Protein AF-A0A4Q3UKA4-F1 (afdb_monomer)

Radius of gyration: 23.59 Å; Cα contacts (8 Å, |Δi|>4): 102; chains: 1; bounding box: 89×46×43 Å

Sequence (148 aa):
MMKQLLYVTSISLLLSCNAGRQSQKQSSDTLNQVDSLLKQKQFFAARDLFSSAFHSFSRVYQLKIGAELDNVFNRLQESNTKIDTLLADFSGELSVADKYHLYRLKQMNHSKLFEYAAADRAVLELLSTYSNLMTPEEIKDFQNTRKI

Structure (mmCIF, N/CA/C/O backbone):
data_AF-A0A4Q3UKA4-F1
#
_entry.id   AF-A0A4Q3UKA4-F1
#
loop_
_atom_site.group_PDB
_atom_site.id
_atom_site.type_symbol
_atom_site.label_atom_id
_atom_site.label_alt_id
_atom_site.label_comp_id
_atom_site.label_asym_id
_atom_site.label_entity_id
_atom_site.label_seq_id
_atom_site.pdbx_PDB_ins_code
_atom_site.Cartn_x
_atom_site.Cartn_y
_atom_site.Cartn_z
_atom_site.occupancy
_atom_site.B_iso_or_equiv
_atom_site.auth_seq_id
_atom_site.auth_comp_id
_atom_site.auth_asym_id
_atom_site.auth_atom_id
_atom_site.pdbx_PDB_model_num
ATOM 1 N N . MET A 1 1 ? 67.927 -32.965 -20.895 1.00 41.34 1 MET A N 1
ATOM 2 C CA . MET A 1 1 ? 67.945 -31.483 -20.886 1.00 41.34 1 MET A CA 1
ATOM 3 C C . MET A 1 1 ? 66.558 -31.001 -21.299 1.00 41.34 1 MET A C 1
ATOM 5 O O . MET A 1 1 ? 66.120 -31.352 -22.379 1.00 41.34 1 MET A O 1
ATOM 9 N N . MET A 1 2 ? 65.742 -30.599 -20.315 1.00 37.34 2 MET A N 1
ATOM 10 C CA . MET A 1 2 ? 65.247 -29.215 -20.105 1.00 37.34 2 MET A CA 1
ATOM 11 C C . MET A 1 2 ? 64.237 -28.779 -21.184 1.00 37.34 2 MET A C 1
ATOM 13 O O . MET A 1 2 ? 64.624 -28.478 -22.300 1.00 37.34 2 MET A O 1
ATOM 17 N N . LYS A 1 3 ? 62.924 -28.949 -20.952 1.00 49.72 3 LYS A N 1
ATOM 18 C CA . LYS A 1 3 ? 61.998 -27.976 -20.315 1.00 49.72 3 LYS A CA 1
ATOM 19 C C . LYS A 1 3 ? 62.070 -26.581 -20.943 1.00 49.72 3 LYS A C 1
ATOM 21 O O . LYS A 1 3 ? 62.946 -25.842 -20.522 1.00 49.72 3 LYS A O 1
ATOM 26 N N . GLN A 1 4 ? 61.093 -26.229 -21.790 1.00 51.41 4 GLN A N 1
ATOM 27 C CA . GLN A 1 4 ? 60.361 -24.940 -21.815 1.00 51.41 4 GLN A CA 1
ATOM 28 C C . GLN A 1 4 ? 58.988 -25.210 -22.480 1.00 51.41 4 GLN A C 1
ATOM 30 O O . GLN A 1 4 ? 58.925 -25.444 -23.679 1.00 51.41 4 GLN A O 1
ATOM 35 N N . LEU A 1 5 ? 57.936 -25.568 -21.727 1.00 46.09 5 LEU A N 1
ATOM 36 C CA . LEU A 1 5 ? 56.914 -24.657 -21.162 1.00 46.09 5 LEU A CA 1
ATOM 37 C C . LEU A 1 5 ? 56.437 -23.615 -22.204 1.00 46.09 5 LEU A C 1
ATOM 39 O O . LEU A 1 5 ? 57.175 -22.684 -22.484 1.00 46.09 5 LEU A O 1
ATOM 43 N N . LEU A 1 6 ? 55.306 -23.767 -22.908 1.00 53.62 6 LEU A N 1
ATOM 44 C CA . LEU A 1 6 ? 53.906 -23.866 -22.441 1.00 53.62 6 LEU A CA 1
ATOM 45 C C . LEU A 1 6 ? 53.391 -22.562 -21.797 1.00 53.62 6 LEU A C 1
ATOM 47 O O . LEU A 1 6 ? 52.949 -22.586 -20.666 1.00 53.62 6 LEU A O 1
ATOM 51 N N . TYR A 1 7 ? 53.461 -21.433 -22.506 1.00 52.19 7 TYR A N 1
ATOM 52 C CA . TYR A 1 7 ? 52.746 -20.169 -22.242 1.00 52.19 7 TYR A CA 1
ATOM 53 C C . TYR A 1 7 ? 52.740 -19.444 -23.601 1.00 52.19 7 TYR A C 1
ATOM 55 O O . TYR A 1 7 ? 53.806 -19.279 -24.173 1.00 52.19 7 TYR A O 1
ATOM 63 N N . VAL A 1 8 ? 51.625 -19.181 -24.289 1.00 48.16 8 VAL A N 1
ATOM 64 C CA . VAL A 1 8 ? 50.745 -18.021 -24.082 1.00 48.16 8 VAL A CA 1
ATOM 65 C C . VAL A 1 8 ? 49.379 -18.319 -24.736 1.00 48.16 8 VAL A C 1
ATOM 67 O O . VAL A 1 8 ? 49.129 -17.966 -25.882 1.00 48.16 8 VAL A O 1
ATOM 70 N N . THR A 1 9 ? 48.470 -18.969 -24.012 1.00 48.94 9 THR A N 1
ATOM 71 C CA . THR A 1 9 ? 47.031 -19.003 -24.349 1.00 48.94 9 THR A CA 1
ATOM 72 C C . THR A 1 9 ? 46.211 -18.654 -23.112 1.00 48.94 9 THR A C 1
ATOM 74 O O . THR A 1 9 ? 45.330 -19.406 -22.723 1.00 48.94 9 THR A O 1
ATOM 77 N N . SER A 1 10 ? 46.535 -17.538 -22.449 1.00 50.78 10 SER A N 1
ATOM 78 C CA . SER A 1 10 ? 45.820 -17.099 -21.239 1.00 50.78 10 SER A CA 1
ATOM 79 C C . SER A 1 10 ? 45.850 -15.576 -21.046 1.00 50.78 10 SER A C 1
ATOM 81 O O . SER A 1 10 ? 46.328 -15.106 -20.022 1.00 50.78 10 SER A O 1
ATOM 83 N N . ILE A 1 11 ? 45.357 -14.776 -22.001 1.00 53.69 11 ILE A N 1
ATOM 84 C CA . ILE A 1 11 ? 45.020 -13.355 -21.748 1.00 53.69 11 ILE A CA 1
ATOM 85 C C . ILE A 1 11 ? 43.724 -12.991 -22.489 1.00 53.69 11 ILE A C 1
ATOM 87 O O . ILE A 1 11 ? 43.718 -12.156 -23.383 1.00 53.69 11 ILE A O 1
ATOM 91 N N . SER A 1 12 ? 42.608 -13.633 -22.132 1.00 46.62 12 SER A N 1
ATOM 92 C CA . SER A 1 12 ? 41.275 -13.208 -22.611 1.00 46.62 12 SER A CA 1
ATOM 93 C C . SER A 1 12 ? 40.158 -13.410 -21.580 1.00 46.62 12 SER A C 1
ATOM 95 O O . SER A 1 12 ? 38.994 -13.476 -21.956 1.00 46.62 12 SER A O 1
ATOM 97 N N . LEU A 1 13 ? 40.477 -13.533 -20.284 1.00 49.69 13 LEU A N 1
ATOM 98 C CA . LEU A 1 13 ? 39.491 -13.913 -19.261 1.00 49.69 13 LEU A CA 1
ATOM 99 C C . LEU A 1 13 ? 39.485 -12.993 -18.027 1.00 49.69 13 LEU A C 1
ATOM 101 O O . LEU A 1 13 ? 39.400 -13.470 -16.903 1.00 49.69 13 LEU A O 1
ATOM 105 N N . LEU A 1 14 ? 39.601 -11.670 -18.206 1.00 50.62 14 LEU A N 1
ATOM 106 C CA . LEU A 1 14 ? 39.506 -10.712 -17.085 1.00 50.62 14 LEU A CA 1
ATOM 107 C C . LEU A 1 14 ? 38.605 -9.486 -17.339 1.00 50.62 14 LEU A C 1
ATOM 109 O O . LEU A 1 14 ? 38.594 -8.565 -16.529 1.00 50.62 14 LEU A O 1
ATOM 113 N N . LEU A 1 15 ? 37.799 -9.460 -18.408 1.00 51.69 15 LEU A N 1
ATOM 114 C CA . LEU A 1 15 ? 36.934 -8.306 -18.728 1.00 51.69 15 LEU A CA 1
ATOM 115 C C . LEU A 1 15 ? 35.444 -8.473 -18.363 1.00 51.69 15 LEU A C 1
ATOM 117 O O . LEU A 1 15 ? 34.666 -7.544 -18.562 1.00 51.69 15 LEU A O 1
ATOM 121 N N . SER A 1 16 ? 35.019 -9.597 -17.778 1.00 50.75 16 SER A N 1
ATOM 122 C CA . SER A 1 16 ? 33.581 -9.898 -17.619 1.00 50.75 16 SER A CA 1
ATOM 123 C C . SER A 1 16 ? 32.937 -9.517 -16.275 1.00 50.75 16 SER A C 1
ATOM 125 O O . SER A 1 16 ? 31.757 -9.794 -16.089 1.00 50.75 16 SER A O 1
ATOM 127 N N . CYS A 1 17 ? 33.629 -8.847 -15.345 1.00 51.84 17 CYS A N 1
ATOM 128 C CA . CYS A 1 17 ? 33.073 -8.603 -13.997 1.00 51.84 17 CYS A CA 1
ATOM 129 C C . CYS A 1 17 ? 32.517 -7.188 -13.722 1.00 51.84 17 CYS A C 1
ATOM 131 O O . CYS A 1 17 ? 32.092 -6.929 -12.597 1.00 51.84 17 CYS A O 1
ATOM 133 N N . ASN A 1 18 ? 32.460 -6.272 -14.700 1.00 55.41 18 ASN A N 1
ATOM 134 C CA . ASN A 1 18 ? 31.949 -4.904 -14.466 1.00 55.41 18 ASN A CA 1
ATOM 135 C C . ASN A 1 18 ? 30.486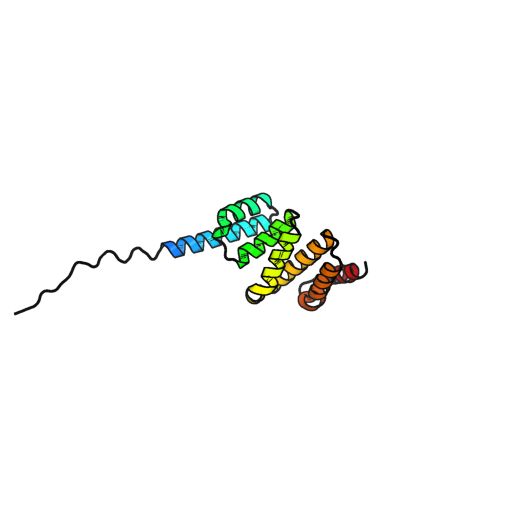 -4.657 -14.882 1.00 55.41 18 ASN A C 1
ATOM 137 O O . ASN A 1 18 ? 29.890 -3.687 -14.417 1.00 55.41 18 ASN A O 1
ATOM 141 N N . ALA A 1 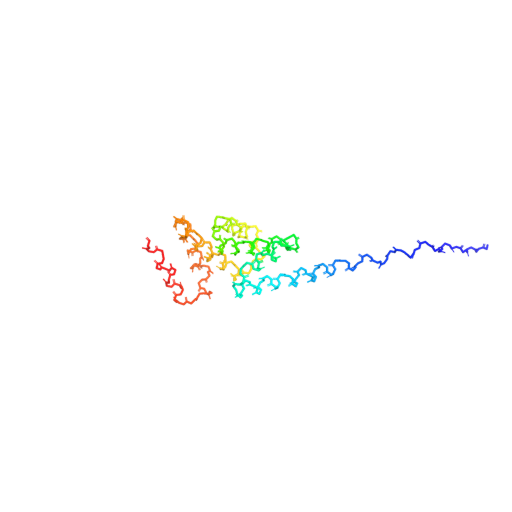19 ? 29.868 -5.536 -15.679 1.00 56.47 19 ALA A N 1
ATOM 142 C CA . ALA A 1 19 ? 28.491 -5.334 -16.152 1.00 56.47 19 ALA A CA 1
ATOM 143 C C . ALA A 1 19 ? 27.442 -5.381 -15.016 1.00 56.47 19 ALA A C 1
ATOM 145 O O . ALA A 1 19 ? 26.486 -4.606 -15.018 1.00 56.47 19 ALA A O 1
ATOM 146 N N . GLY A 1 20 ? 27.647 -6.228 -13.997 1.00 56.16 20 GLY A N 1
ATOM 147 C CA . GLY A 1 20 ? 26.708 -6.370 -12.874 1.00 56.16 20 GLY A CA 1
ATOM 148 C C . GLY A 1 20 ? 26.664 -5.159 -11.933 1.00 56.16 20 GLY A C 1
ATOM 149 O O . GLY A 1 20 ? 25.595 -4.779 -11.460 1.00 56.16 20 GLY A O 1
ATOM 150 N N . ARG A 1 21 ? 27.805 -4.491 -11.703 1.00 58.75 21 ARG A N 1
ATOM 151 C CA . ARG A 1 21 ? 27.884 -3.330 -10.793 1.00 58.75 21 ARG A CA 1
ATOM 152 C C . ARG A 1 21 ? 27.206 -2.086 -11.362 1.00 58.75 21 ARG A C 1
ATOM 154 O O . ARG A 1 21 ? 26.578 -1.339 -10.616 1.00 58.75 21 ARG A O 1
ATOM 161 N N . GLN A 1 22 ? 27.306 -1.872 -12.673 1.00 60.09 22 GLN A N 1
ATOM 162 C CA . GLN A 1 22 ? 26.659 -0.738 -13.332 1.00 60.09 22 GLN A CA 1
ATOM 163 C C . GLN A 1 22 ? 25.133 -0.907 -13.379 1.00 60.09 22 GLN A C 1
ATOM 165 O O . GLN A 1 22 ? 24.408 0.050 -13.122 1.00 60.09 22 GLN A O 1
ATOM 170 N N . SER A 1 23 ? 24.646 -2.131 -13.618 1.00 61.75 23 SER A N 1
ATOM 171 C CA . SER A 1 23 ? 23.210 -2.436 -13.629 1.00 61.75 23 SER A CA 1
ATOM 172 C C . SER A 1 23 ? 22.556 -2.259 -12.249 1.00 61.75 23 SER A C 1
ATOM 174 O O . SER A 1 23 ? 21.490 -1.654 -12.148 1.00 61.75 23 SER A O 1
ATOM 176 N N . GLN A 1 24 ? 23.223 -2.691 -11.172 1.00 64.44 24 GLN A N 1
ATOM 177 C CA . GLN A 1 24 ? 22.697 -2.552 -9.810 1.00 64.44 24 GLN A CA 1
ATOM 178 C C . GLN A 1 24 ? 22.645 -1.089 -9.339 1.00 64.44 24 GLN A C 1
ATOM 180 O O . GLN A 1 24 ? 21.661 -0.676 -8.726 1.00 64.44 24 GLN A O 1
ATOM 185 N N . LYS A 1 25 ? 23.671 -0.286 -9.657 1.00 70.44 25 LYS A N 1
ATOM 186 C CA . LYS A 1 25 ? 23.676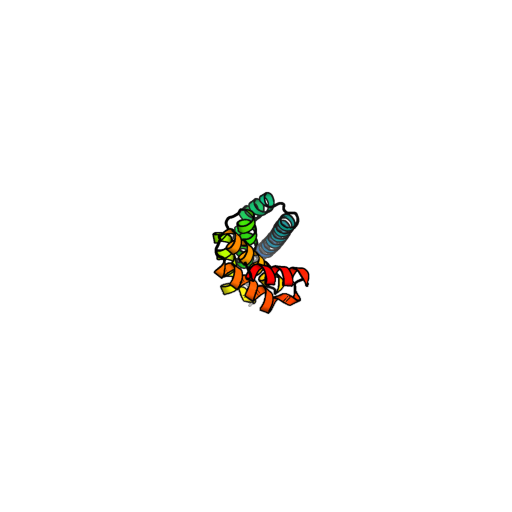 1.150 -9.338 1.00 70.44 25 LYS A CA 1
ATOM 187 C C . LYS A 1 25 ? 22.569 1.895 -10.091 1.00 70.44 25 LYS A C 1
ATOM 189 O O . LYS A 1 25 ? 21.820 2.644 -9.474 1.00 70.44 25 LYS A O 1
ATOM 194 N N . GLN A 1 26 ? 22.419 1.618 -11.388 1.00 71.88 26 GLN A N 1
ATOM 195 C CA . GLN A 1 26 ? 21.372 2.219 -12.216 1.00 71.88 26 GLN A CA 1
ATOM 196 C C . GLN A 1 26 ? 19.965 1.912 -11.672 1.00 71.88 26 GLN A C 1
ATOM 198 O O . GLN A 1 26 ? 19.148 2.820 -11.565 1.00 71.88 26 GLN A O 1
ATOM 203 N N . SER A 1 27 ? 19.695 0.660 -11.280 1.00 76.06 27 SER A N 1
ATOM 204 C CA . SER A 1 27 ? 18.399 0.260 -10.706 1.00 76.06 27 SER A CA 1
ATOM 205 C C . SER A 1 27 ? 18.098 0.990 -9.388 1.00 76.06 27 SER A C 1
ATOM 207 O O . SER A 1 27 ? 16.992 1.497 -9.196 1.00 76.06 27 SER A O 1
ATOM 209 N N . SER A 1 28 ? 19.100 1.139 -8.512 1.00 83.38 28 SER A N 1
ATOM 210 C CA . SER A 1 28 ? 18.954 1.901 -7.264 1.00 83.38 28 SER A CA 1
ATOM 211 C C . SER A 1 28 ? 18.674 3.387 -7.508 1.00 83.38 28 SER A C 1
ATOM 213 O O . SER A 1 28 ? 17.850 3.973 -6.808 1.00 83.38 28 SER A O 1
ATOM 215 N N . ASP A 1 29 ? 19.344 4.003 -8.483 1.00 90.50 29 ASP A N 1
ATOM 216 C CA . ASP A 1 29 ? 19.146 5.419 -8.804 1.00 90.50 29 ASP A CA 1
ATOM 217 C C . ASP A 1 29 ? 17.745 5.660 -9.388 1.00 90.50 29 ASP A C 1
ATOM 219 O O . ASP A 1 29 ? 17.056 6.599 -8.985 1.00 90.50 29 ASP A O 1
ATOM 223 N N . THR A 1 30 ? 17.278 4.779 -10.280 1.00 93.38 30 THR A N 1
ATOM 224 C CA . THR A 1 30 ? 15.918 4.855 -10.833 1.00 93.38 30 THR A CA 1
ATOM 225 C C . THR A 1 30 ? 14.849 4.639 -9.761 1.00 93.38 30 THR A C 1
ATOM 227 O O . THR A 1 30 ? 13.853 5.361 -9.747 1.00 93.38 30 THR A O 1
ATOM 230 N N . LEU A 1 31 ? 15.053 3.704 -8.828 1.00 93.12 31 LEU A N 1
ATOM 231 C CA . LEU A 1 31 ? 14.130 3.483 -7.713 1.00 93.12 31 LEU A CA 1
ATOM 232 C C . LEU A 1 31 ? 13.977 4.744 -6.847 1.00 93.12 31 LEU A C 1
ATOM 234 O O . LEU A 1 31 ? 12.859 5.193 -6.602 1.00 93.12 31 LEU A O 1
ATOM 238 N N . ASN A 1 32 ? 15.096 5.367 -6.465 1.00 94.44 32 ASN A N 1
ATOM 239 C CA . ASN A 1 32 ? 15.092 6.607 -5.684 1.00 94.44 32 ASN A CA 1
ATOM 240 C C . ASN A 1 32 ? 14.358 7.749 -6.406 1.00 94.44 32 ASN A C 1
ATOM 242 O O . ASN A 1 32 ? 13.680 8.561 -5.772 1.00 94.44 32 ASN A O 1
ATOM 246 N N . GLN A 1 33 ? 14.483 7.820 -7.734 1.00 96.56 33 GLN A N 1
ATOM 247 C CA . GLN A 1 33 ? 13.754 8.796 -8.541 1.00 96.56 33 GLN A CA 1
ATOM 248 C C . GLN A 1 33 ? 12.250 8.531 -8.523 1.00 96.56 33 GLN A C 1
ATOM 250 O O . GLN A 1 33 ? 11.490 9.463 -8.270 1.00 96.56 33 GLN A O 1
ATOM 255 N N . VAL A 1 34 ? 11.811 7.284 -8.726 1.00 96.94 34 VAL A N 1
ATOM 256 C CA . VAL A 1 34 ? 10.384 6.929 -8.648 1.00 96.94 34 VAL A CA 1
ATOM 257 C C . VAL A 1 34 ? 9.812 7.279 -7.271 1.00 96.94 34 VAL A C 1
ATOM 259 O O . VAL A 1 34 ? 8.783 7.950 -7.198 1.00 96.94 34 VAL A O 1
ATOM 262 N N . ASP A 1 35 ? 10.507 6.925 -6.189 1.00 94.06 35 ASP A N 1
ATOM 263 C CA . ASP A 1 35 ? 10.082 7.252 -4.822 1.00 94.06 35 ASP A CA 1
ATOM 264 C C . ASP A 1 35 ? 9.982 8.767 -4.591 1.00 94.06 35 ASP A C 1
ATOM 266 O O . ASP A 1 35 ? 9.049 9.253 -3.947 1.00 94.06 35 ASP A O 1
ATOM 270 N N . SER A 1 36 ? 10.930 9.536 -5.131 1.00 96.88 36 SER A N 1
ATOM 271 C CA . SER A 1 36 ? 10.905 10.998 -5.064 1.00 96.88 36 SER A CA 1
ATOM 272 C C . SER A 1 36 ? 9.704 11.582 -5.815 1.00 96.88 36 SER A C 1
ATOM 274 O O . SER A 1 36 ? 9.017 12.456 -5.282 1.00 96.88 36 SER A O 1
ATOM 276 N N . LEU A 1 37 ? 9.400 11.068 -7.011 1.00 98.25 37 LEU A N 1
ATOM 277 C CA . LEU A 1 37 ? 8.240 11.487 -7.804 1.00 98.25 37 LEU A CA 1
ATOM 278 C C . LEU A 1 37 ? 6.924 11.180 -7.075 1.00 98.25 37 LEU A C 1
ATOM 280 O O . LEU A 1 37 ? 6.041 12.037 -7.032 1.00 98.25 37 LEU A O 1
ATOM 284 N N . LEU A 1 38 ? 6.802 10.001 -6.453 1.00 95.94 38 LEU A N 1
ATOM 285 C CA . LEU A 1 38 ? 5.635 9.634 -5.641 1.00 95.94 38 LEU A CA 1
ATOM 286 C C . LEU A 1 38 ? 5.459 10.578 -4.444 1.00 95.94 38 LEU A C 1
ATOM 288 O O . LEU A 1 38 ? 4.369 11.113 -4.241 1.00 95.94 38 LEU A O 1
ATOM 292 N N . LYS A 1 39 ? 6.536 10.866 -3.700 1.00 94.62 39 LYS A N 1
ATOM 293 C CA . LYS A 1 39 ? 6.516 11.815 -2.568 1.00 94.62 39 LYS A CA 1
ATOM 294 C C . LYS A 1 39 ? 6.111 13.227 -2.993 1.00 94.62 39 LYS A C 1
ATOM 296 O O . LYS A 1 39 ? 5.389 13.907 -2.270 1.00 94.62 39 LYS A O 1
ATOM 301 N N . GLN A 1 40 ? 6.541 13.652 -4.178 1.00 97.50 40 GLN A N 1
ATOM 302 C CA . GLN A 1 40 ? 6.184 14.942 -4.775 1.00 97.50 40 GLN A CA 1
ATOM 303 C C . GLN A 1 40 ? 4.815 14.932 -5.474 1.00 97.50 40 GLN A C 1
ATOM 305 O O . GLN A 1 40 ? 4.426 15.938 -6.066 1.00 97.50 40 GLN A O 1
ATOM 310 N N . LYS A 1 41 ? 4.071 13.818 -5.416 1.00 97.38 41 LYS A N 1
ATOM 311 C CA . LYS A 1 41 ? 2.768 13.629 -6.077 1.00 97.38 41 LYS A CA 1
ATOM 312 C C . LYS A 1 41 ? 2.814 13.801 -7.602 1.00 97.38 41 LYS A C 1
ATOM 314 O O . LYS A 1 41 ? 1.802 14.081 -8.242 1.00 97.38 41 LYS A O 1
ATOM 319 N N . GLN A 1 42 ? 3.978 13.591 -8.214 1.00 98.25 42 GLN A N 1
ATOM 320 C CA . GLN A 1 42 ? 4.168 13.599 -9.664 1.00 98.25 42 GLN A CA 1
ATOM 321 C C . GLN A 1 42 ? 3.816 12.223 -10.252 1.00 98.25 42 GLN A C 1
ATOM 323 O O . GLN A 1 42 ? 4.648 11.535 -10.840 1.00 98.25 42 GLN A O 1
ATOM 328 N N . PHE A 1 43 ? 2.562 11.800 -10.072 1.00 97.81 43 PHE A N 1
ATOM 329 C CA . PHE A 1 43 ? 2.132 10.414 -10.294 1.00 97.81 43 PHE A CA 1
ATOM 330 C C . PHE A 1 43 ? 2.239 9.931 -11.743 1.00 97.81 43 PHE A C 1
ATOM 332 O O . PHE A 1 43 ? 2.574 8.773 -11.980 1.00 97.81 43 PHE A O 1
ATOM 339 N N . PHE A 1 44 ? 1.991 10.806 -12.721 1.00 98.38 44 PHE A N 1
ATOM 340 C CA . PHE A 1 44 ? 2.157 10.467 -14.137 1.00 98.38 44 PHE A CA 1
ATOM 341 C C . PHE A 1 44 ? 3.626 10.198 -14.476 1.00 98.38 44 PHE A C 1
ATOM 343 O O . PHE A 1 44 ? 3.937 9.163 -15.057 1.00 98.38 44 PHE A O 1
ATOM 350 N N . ALA A 1 45 ? 4.535 11.067 -14.023 1.00 98.44 45 ALA A N 1
ATOM 351 C CA . ALA A 1 45 ? 5.969 10.874 -14.212 1.00 98.44 45 ALA A CA 1
ATOM 352 C C . ALA A 1 45 ? 6.469 9.618 -13.482 1.00 98.44 45 ALA A C 1
ATOM 354 O O . ALA A 1 45 ? 7.235 8.843 -14.051 1.00 98.44 45 ALA A O 1
ATOM 355 N N . ALA A 1 46 ? 5.995 9.380 -12.253 1.00 98.25 46 ALA A N 1
ATOM 356 C CA . ALA A 1 46 ? 6.314 8.170 -11.499 1.00 98.25 46 ALA A CA 1
ATOM 357 C C . ALA A 1 46 ? 5.875 6.908 -12.253 1.00 98.25 46 ALA A C 1
ATOM 359 O O . ALA A 1 46 ? 6.660 5.974 -12.387 1.00 98.25 46 ALA A O 1
ATOM 360 N N . ARG A 1 47 ? 4.649 6.896 -12.794 1.00 98.25 47 ARG A N 1
ATOM 361 C CA . ARG A 1 47 ? 4.117 5.793 -13.605 1.00 98.25 47 ARG A CA 1
ATOM 362 C C . ARG A 1 47 ? 4.960 5.545 -14.847 1.00 98.25 47 ARG A C 1
ATOM 364 O O . ARG A 1 47 ? 5.279 4.392 -15.130 1.00 98.25 47 ARG A O 1
ATOM 371 N N . ASP A 1 48 ? 5.286 6.595 -15.590 1.00 98.25 48 ASP A N 1
ATOM 372 C CA . ASP A 1 48 ? 5.995 6.469 -16.862 1.00 98.25 48 ASP A CA 1
ATOM 373 C C . ASP A 1 48 ? 7.427 5.965 -16.629 1.00 98.25 48 ASP A C 1
ATOM 375 O O . ASP A 1 48 ? 7.853 4.996 -17.265 1.00 98.25 48 ASP A O 1
ATOM 379 N N . LEU A 1 49 ? 8.125 6.525 -15.632 1.00 97.75 49 LEU A N 1
ATOM 380 C CA . LEU A 1 49 ? 9.451 6.062 -15.228 1.00 97.75 49 LEU A CA 1
ATOM 381 C C . LEU A 1 49 ? 9.409 4.613 -14.726 1.00 97.75 49 LEU A C 1
ATOM 383 O O . LEU A 1 49 ? 10.175 3.776 -15.206 1.00 97.75 49 LEU A O 1
ATOM 387 N N . PHE A 1 50 ? 8.476 4.293 -13.825 1.00 97.25 50 PHE A N 1
ATOM 388 C CA . PHE A 1 50 ? 8.298 2.941 -13.297 1.00 97.25 50 PHE A CA 1
ATOM 389 C C . PHE A 1 50 ? 8.028 1.921 -14.407 1.00 97.25 50 PHE A C 1
ATOM 391 O O . PHE A 1 50 ? 8.626 0.849 -14.412 1.00 97.25 50 PHE A O 1
ATOM 398 N N . SER A 1 51 ? 7.177 2.264 -15.376 1.00 97.00 51 SER A N 1
ATOM 399 C CA . SER A 1 51 ? 6.835 1.381 -16.496 1.00 97.00 51 SER A CA 1
ATOM 400 C C . SER A 1 51 ? 8.041 1.134 -17.402 1.00 97.00 51 SER A C 1
ATOM 402 O O . SER A 1 51 ? 8.291 -0.005 -17.790 1.00 97.00 51 SER A O 1
ATOM 404 N N . SER A 1 52 ? 8.831 2.176 -17.689 1.00 96.44 52 SER A N 1
ATOM 405 C CA . SER A 1 52 ? 10.038 2.056 -18.520 1.00 96.44 52 SER A CA 1
ATOM 406 C C . SER A 1 52 ? 11.136 1.195 -17.883 1.00 96.44 52 SER A C 1
ATOM 408 O O . SER A 1 52 ? 11.909 0.548 -18.588 1.00 96.44 52 SER A O 1
ATOM 410 N N . ALA A 1 53 ? 11.179 1.154 -16.550 1.00 94.62 53 ALA A N 1
ATOM 411 C CA . ALA A 1 53 ? 12.196 0.459 -15.770 1.00 94.62 53 ALA A CA 1
ATOM 412 C C . ALA A 1 53 ? 11.653 -0.781 -15.039 1.00 94.62 53 ALA A C 1
ATOM 414 O O . ALA A 1 53 ? 12.360 -1.356 -14.214 1.00 94.62 53 ALA A O 1
ATOM 415 N N . PHE A 1 54 ? 10.428 -1.228 -15.335 1.00 93.81 54 PHE A N 1
ATOM 416 C CA . PHE A 1 54 ? 9.696 -2.218 -14.535 1.00 93.81 54 PHE A CA 1
ATOM 417 C C . PHE A 1 54 ? 10.503 -3.495 -14.253 1.00 93.81 54 PHE A C 1
ATOM 419 O O . PHE A 1 54 ? 10.629 -3.931 -13.108 1.00 93.81 54 PHE A O 1
ATOM 426 N N . HIS A 1 55 ? 11.113 -4.061 -15.297 1.00 92.94 55 HIS A N 1
ATOM 427 C CA . HIS A 1 55 ? 11.905 -5.290 -15.207 1.00 92.94 55 HIS A CA 1
ATOM 428 C C . HIS A 1 55 ? 13.251 -5.119 -14.488 1.00 92.94 55 HIS A C 1
ATOM 430 O O . HIS A 1 55 ? 13.893 -6.114 -14.167 1.00 92.94 55 HIS A O 1
ATOM 436 N N . SER A 1 56 ? 13.680 -3.882 -14.223 1.00 92.00 56 SER A N 1
ATOM 437 C CA . SER A 1 56 ? 14.900 -3.598 -13.459 1.00 92.00 56 SER A CA 1
ATOM 438 C C . SER A 1 56 ? 14.686 -3.605 -11.943 1.00 92.00 56 SER A C 1
ATOM 440 O O . SER A 1 56 ? 15.664 -3.623 -11.193 1.00 92.00 56 SER A O 1
ATOM 442 N N . PHE A 1 57 ? 13.431 -3.600 -11.483 1.00 92.44 57 PHE A N 1
ATOM 443 C CA . PHE A 1 57 ? 13.089 -3.624 -10.063 1.00 92.44 57 PHE A CA 1
ATOM 444 C C . PHE A 1 57 ? 12.921 -5.051 -9.542 1.00 92.44 57 PHE A C 1
ATOM 446 O O . PHE A 1 57 ? 12.458 -5.937 -10.264 1.00 92.44 57 PHE A O 1
ATOM 453 N N . SER A 1 58 ? 13.224 -5.259 -8.256 1.00 94.50 58 SER A N 1
ATOM 454 C CA . SER A 1 58 ? 12.875 -6.508 -7.571 1.00 94.50 58 SER A CA 1
ATOM 455 C C . SER A 1 58 ? 11.358 -6.697 -7.534 1.00 94.50 58 SER A C 1
ATOM 457 O O . SER A 1 58 ? 10.589 -5.733 -7.615 1.00 94.50 58 SER A O 1
ATOM 459 N N . ARG A 1 59 ? 10.905 -7.944 -7.362 1.00 96.44 59 ARG A N 1
ATOM 460 C CA . ARG A 1 59 ? 9.471 -8.247 -7.312 1.00 96.44 59 ARG A CA 1
ATOM 461 C C . ARG A 1 59 ? 8.750 -7.476 -6.202 1.00 96.44 59 ARG A C 1
ATOM 463 O O . ARG A 1 59 ? 7.655 -6.971 -6.442 1.00 96.44 59 ARG A O 1
ATOM 470 N N . VAL A 1 60 ? 9.381 -7.322 -5.036 1.00 96.81 60 VAL A N 1
ATOM 471 C CA . VAL A 1 60 ? 8.844 -6.527 -3.920 1.00 96.81 60 VAL A CA 1
ATOM 472 C C . VAL A 1 60 ? 8.610 -5.079 -4.343 1.00 96.81 60 VAL A C 1
ATOM 474 O O . VAL A 1 60 ? 7.516 -4.559 -4.144 1.00 96.81 60 VAL A O 1
ATOM 477 N N . TYR A 1 61 ? 9.585 -4.433 -4.989 1.00 96.06 61 TYR A N 1
ATOM 478 C CA . TYR A 1 61 ? 9.426 -3.047 -5.443 1.00 96.06 61 TYR A CA 1
ATOM 479 C C . TYR A 1 61 ? 8.395 -2.902 -6.562 1.00 96.06 61 TYR A C 1
ATOM 481 O O . TYR A 1 61 ? 7.600 -1.964 -6.531 1.00 96.06 61 TYR A O 1
ATOM 489 N N . GLN A 1 62 ? 8.345 -3.851 -7.503 1.00 97.69 62 GLN A N 1
ATOM 490 C CA . GLN A 1 62 ? 7.305 -3.877 -8.536 1.00 97.69 62 GLN A CA 1
ATOM 491 C C . GLN A 1 62 ? 5.901 -3.902 -7.923 1.00 97.69 62 GLN A C 1
ATOM 493 O O . GLN A 1 62 ? 5.004 -3.198 -8.383 1.00 97.69 62 GLN A O 1
ATOM 498 N N . LEU A 1 63 ? 5.708 -4.710 -6.881 1.00 98.50 63 LEU A N 1
ATOM 499 C CA . LEU A 1 63 ? 4.431 -4.811 -6.190 1.00 98.50 63 LEU A CA 1
ATOM 500 C C . LEU A 1 63 ? 4.134 -3.561 -5.353 1.00 98.50 63 LEU A C 1
ATOM 502 O O . LEU A 1 63 ? 3.022 -3.050 -5.441 1.00 98.50 63 LEU A O 1
ATOM 506 N N . LYS A 1 64 ? 5.109 -3.043 -4.589 1.00 97.62 64 LYS A N 1
ATOM 507 C CA . LYS A 1 64 ? 4.931 -1.859 -3.724 1.00 97.62 64 LYS A CA 1
ATOM 508 C C . LYS A 1 64 ? 4.559 -0.620 -4.533 1.00 97.62 64 LYS A C 1
ATOM 510 O O . LYS A 1 64 ? 3.521 -0.013 -4.288 1.00 97.62 64 LYS A O 1
ATOM 515 N N . ILE A 1 65 ? 5.379 -0.276 -5.525 1.00 97.62 65 ILE A N 1
ATOM 516 C CA . ILE A 1 65 ? 5.135 0.890 -6.383 1.00 97.62 65 ILE A CA 1
ATOM 517 C C . ILE A 1 65 ? 3.883 0.665 -7.232 1.00 97.62 65 ILE A C 1
ATOM 519 O O . ILE A 1 65 ? 3.072 1.573 -7.395 1.00 97.62 65 ILE A O 1
ATOM 523 N N . GLY A 1 66 ? 3.689 -0.558 -7.735 1.00 98.25 66 GLY A N 1
ATOM 524 C CA . GLY A 1 66 ? 2.496 -0.917 -8.493 1.00 98.25 66 GLY A CA 1
ATOM 525 C C . GLY A 1 66 ? 1.206 -0.718 -7.695 1.00 98.25 66 GLY A C 1
ATOM 526 O O . GLY A 1 66 ? 0.264 -0.143 -8.225 1.00 98.25 66 GLY A O 1
ATOM 527 N N . ALA A 1 67 ? 1.167 -1.138 -6.427 1.00 98.50 67 ALA A N 1
ATOM 528 C CA . ALA A 1 67 ? -0.000 -0.974 -5.561 1.00 98.50 67 ALA A CA 1
ATOM 529 C C . ALA A 1 67 ? -0.345 0.503 -5.319 1.00 98.50 67 ALA A C 1
ATOM 531 O O . ALA A 1 67 ? -1.523 0.867 -5.371 1.00 98.50 67 ALA A O 1
ATOM 532 N N . GLU A 1 68 ? 0.670 1.343 -5.098 1.00 97.94 68 GLU A N 1
ATOM 533 C CA . GLU A 1 68 ? 0.515 2.791 -4.923 1.00 97.94 68 GLU A CA 1
ATOM 534 C C . GLU A 1 68 ? -0.033 3.448 -6.195 1.00 97.94 68 GLU A C 1
ATOM 536 O O . GLU A 1 68 ? -1.046 4.145 -6.161 1.00 97.94 68 GLU A O 1
ATOM 541 N N . LEU A 1 69 ? 0.595 3.180 -7.344 1.00 98.38 69 LEU A N 1
ATOM 542 C CA . LEU A 1 69 ? 0.159 3.733 -8.624 1.00 9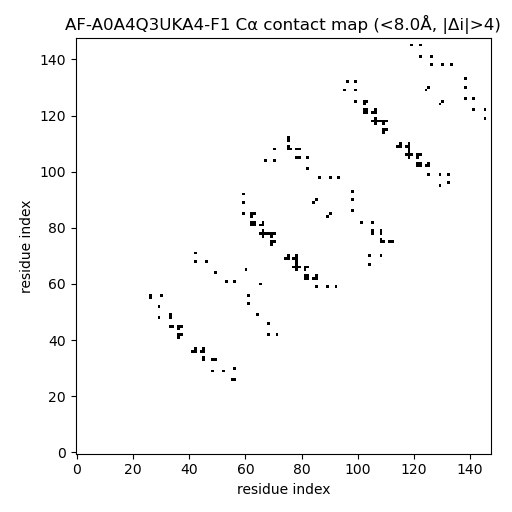8.38 69 LEU A CA 1
ATOM 543 C C . LEU A 1 69 ? -1.256 3.266 -8.977 1.00 98.38 69 LEU A C 1
ATOM 545 O O . LEU A 1 69 ? -2.071 4.064 -9.430 1.00 98.38 69 LEU A O 1
ATOM 549 N N . ASP A 1 70 ? -1.579 1.997 -8.743 1.00 98.69 70 ASP A N 1
ATOM 550 C CA . ASP A 1 70 ? -2.924 1.478 -8.973 1.00 98.69 70 ASP A CA 1
ATOM 551 C C . ASP A 1 70 ? -3.969 2.165 -8.090 1.00 98.69 70 ASP A C 1
ATOM 553 O O . ASP A 1 70 ? -5.018 2.551 -8.600 1.00 98.69 70 ASP A O 1
ATOM 557 N N . ASN A 1 71 ? -3.674 2.407 -6.808 1.00 98.12 71 ASN A N 1
ATOM 558 C CA . ASN A 1 71 ? -4.555 3.182 -5.931 1.00 98.12 71 ASN A CA 1
ATOM 559 C C . ASN A 1 71 ? -4.777 4.604 -6.471 1.00 98.12 71 ASN A C 1
ATOM 561 O O . ASN A 1 71 ? -5.922 5.045 -6.603 1.00 98.12 71 ASN A O 1
ATOM 565 N N . VAL A 1 72 ? -3.693 5.298 -6.825 1.00 97.38 72 VAL A N 1
ATOM 566 C CA . VAL A 1 72 ? -3.733 6.673 -7.341 1.00 97.38 72 VAL A CA 1
ATOM 567 C C . VAL A 1 72 ? -4.549 6.771 -8.631 1.00 97.38 72 VAL A C 1
ATOM 569 O O . VAL A 1 72 ? -5.329 7.708 -8.799 1.00 97.38 72 VAL A O 1
ATOM 572 N N . PHE A 1 73 ? -4.408 5.796 -9.531 1.00 98.06 73 PHE A N 1
ATOM 573 C CA . PHE A 1 73 ? -5.137 5.736 -10.801 1.00 98.06 73 PHE A CA 1
ATOM 574 C C . PHE A 1 73 ? -6.480 4.991 -10.705 1.00 98.06 73 PHE A C 1
ATOM 576 O O . PHE A 1 73 ? -7.046 4.619 -11.731 1.00 98.06 73 PHE A O 1
ATOM 583 N N . ASN A 1 74 ? -7.011 4.803 -9.491 1.00 97.81 74 ASN A N 1
ATOM 584 C CA . ASN A 1 74 ? -8.324 4.210 -9.222 1.00 97.81 74 ASN A CA 1
ATOM 585 C C . ASN A 1 74 ? -8.517 2.775 -9.766 1.00 97.81 74 ASN A C 1
ATOM 587 O O . ASN A 1 74 ? -9.632 2.360 -10.073 1.00 97.81 74 ASN A O 1
ATOM 591 N N . ARG A 1 75 ? -7.431 2.004 -9.854 1.00 98.62 75 ARG A N 1
ATOM 592 C CA . ARG A 1 75 ? -7.392 0.560 -10.143 1.00 98.62 75 ARG A CA 1
ATOM 593 C C . ARG A 1 75 ? -7.341 -0.218 -8.827 1.00 98.62 75 ARG A C 1
ATOM 595 O O . ARG A 1 75 ? -6.323 -0.785 -8.429 1.00 98.62 75 ARG A O 1
ATOM 602 N N . LEU A 1 76 ? -8.415 -0.094 -8.054 1.00 98.62 76 LEU A N 1
ATOM 603 C CA . LEU A 1 76 ? -8.418 -0.433 -6.629 1.00 98.62 76 LEU A CA 1
ATOM 604 C C . LEU A 1 76 ? -8.280 -1.944 -6.386 1.00 98.62 76 LEU A C 1
ATOM 606 O O . LEU A 1 76 ? -7.587 -2.357 -5.457 1.00 98.62 76 LEU A O 1
ATOM 610 N N . GLN A 1 77 ? -8.882 -2.774 -7.239 1.00 98.62 77 GLN A N 1
ATOM 611 C CA . GLN A 1 77 ? -8.775 -4.232 -7.171 1.00 98.62 77 GLN A CA 1
ATOM 612 C C . GLN A 1 77 ? -7.351 -4.706 -7.477 1.00 98.62 77 GLN A C 1
ATOM 614 O O . GLN A 1 77 ? -6.817 -5.580 -6.791 1.00 98.62 77 GLN A O 1
ATOM 619 N N . GLU A 1 78 ? -6.705 -4.110 -8.476 1.00 98.75 78 GLU A N 1
ATOM 620 C CA . GLU A 1 78 ? -5.324 -4.405 -8.846 1.00 98.75 78 GLU A CA 1
ATOM 621 C C . GLU A 1 78 ? -4.352 -3.978 -7.746 1.00 98.75 78 GLU A C 1
ATOM 623 O O . GLU A 1 78 ? -3.389 -4.700 -7.468 1.00 98.75 78 GLU A O 1
ATOM 628 N N . SER A 1 79 ? -4.632 -2.843 -7.097 1.00 98.81 79 SER A N 1
ATOM 629 C CA . SER A 1 79 ? -3.912 -2.386 -5.909 1.00 98.81 79 SER A CA 1
ATOM 630 C C . SER A 1 79 ? -4.050 -3.402 -4.770 1.00 98.81 79 SER A C 1
ATOM 632 O O . SER A 1 79 ? -3.038 -3.897 -4.274 1.00 98.81 79 SER A O 1
ATOM 634 N N . ASN A 1 80 ? -5.278 -3.809 -4.427 1.00 98.81 80 ASN A N 1
ATOM 635 C CA . ASN A 1 80 ? -5.538 -4.814 -3.389 1.00 98.81 80 ASN A CA 1
ATOM 636 C C . ASN A 1 80 ? -4.861 -6.156 -3.681 1.00 98.81 80 ASN A C 1
ATOM 638 O O . ASN A 1 80 ? -4.225 -6.717 -2.796 1.00 98.81 80 ASN A O 1
ATOM 642 N N . THR A 1 81 ? -4.905 -6.623 -4.929 1.00 98.81 81 THR A N 1
ATOM 643 C CA . THR A 1 81 ? -4.240 -7.870 -5.337 1.00 98.81 81 THR A CA 1
ATOM 644 C C . THR A 1 81 ? -2.736 -7.810 -5.061 1.00 98.81 81 THR A C 1
ATOM 646 O O . THR A 1 81 ? -2.161 -8.756 -4.526 1.00 98.81 81 THR A O 1
ATOM 649 N N . LYS A 1 82 ? -2.082 -6.684 -5.377 1.00 98.81 82 LYS A N 1
ATOM 650 C CA . LYS A 1 82 ? -0.646 -6.502 -5.106 1.00 98.81 82 LYS A CA 1
ATOM 651 C C . LYS A 1 82 ? -0.350 -6.399 -3.614 1.00 98.81 82 LYS A C 1
ATOM 653 O O . LYS A 1 82 ? 0.651 -6.956 -3.170 1.00 98.81 82 LYS A O 1
ATOM 658 N N . ILE A 1 83 ? -1.205 -5.714 -2.854 1.00 98.81 83 ILE A N 1
ATOM 659 C CA . ILE A 1 83 ? -1.092 -5.628 -1.392 1.00 98.81 83 ILE A CA 1
ATOM 660 C C . ILE A 1 83 ? -1.195 -7.023 -0.768 1.00 98.81 83 ILE A C 1
ATOM 662 O O . ILE A 1 83 ? -0.382 -7.368 0.086 1.00 98.81 83 ILE A O 1
ATOM 666 N N . ASP A 1 84 ? -2.134 -7.846 -1.227 1.00 98.69 84 ASP A N 1
ATOM 667 C CA . ASP A 1 84 ? -2.310 -9.210 -0.732 1.00 98.69 84 ASP A CA 1
ATOM 668 C C . ASP A 1 84 ? -1.087 -10.077 -1.026 1.00 98.69 84 ASP A C 1
ATOM 670 O O . ASP A 1 84 ? -0.585 -10.740 -0.122 1.00 98.69 84 ASP A O 1
ATOM 674 N N . THR A 1 85 ? -0.532 -9.997 -2.241 1.00 98.69 85 THR A N 1
ATOM 675 C CA . THR A 1 85 ? 0.738 -10.665 -2.571 1.00 98.69 85 THR A CA 1
ATOM 676 C C . THR A 1 85 ? 1.884 -10.186 -1.674 1.00 98.69 85 THR A C 1
ATOM 678 O O . THR A 1 85 ? 2.670 -10.994 -1.189 1.00 98.69 85 THR A O 1
ATOM 681 N N . LEU A 1 86 ? 1.993 -8.879 -1.414 1.00 98.69 86 LEU A N 1
ATOM 682 C CA . LEU A 1 86 ? 3.035 -8.326 -0.542 1.00 98.69 86 LEU A CA 1
ATOM 683 C C . LEU A 1 86 ? 2.928 -8.848 0.893 1.00 98.69 86 LEU A C 1
ATOM 685 O O . LEU A 1 86 ? 3.934 -9.230 1.487 1.00 98.69 86 LEU A O 1
ATOM 689 N N . LEU A 1 87 ? 1.717 -8.861 1.448 1.00 98.19 87 LEU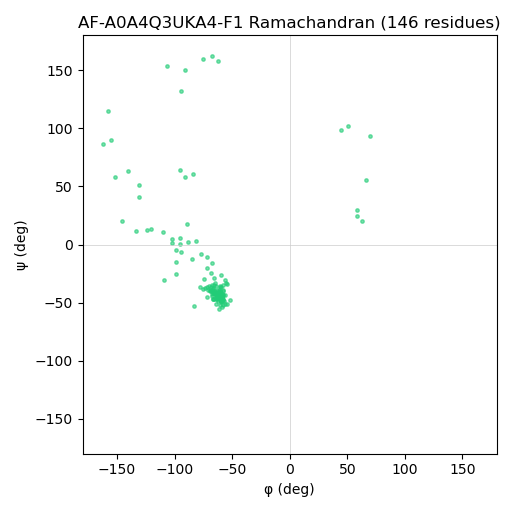 A N 1
ATOM 690 C CA . LEU A 1 87 ? 1.470 -9.285 2.823 1.00 98.19 87 LEU A CA 1
ATOM 691 C C . LEU A 1 87 ? 1.562 -10.806 3.002 1.00 98.19 87 LEU A C 1
ATOM 693 O O . LEU A 1 87 ? 1.935 -11.243 4.089 1.00 98.19 87 LEU A O 1
ATOM 697 N N . ALA A 1 88 ? 1.246 -11.593 1.970 1.00 98.12 88 ALA A N 1
ATOM 698 C CA . ALA A 1 88 ? 1.319 -13.052 2.006 1.00 98.12 88 ALA A CA 1
ATOM 699 C C . ALA A 1 88 ? 2.737 -13.572 1.729 1.00 98.12 88 ALA A C 1
ATOM 701 O O . ALA A 1 88 ? 3.292 -14.312 2.541 1.00 98.12 88 ALA A O 1
ATOM 702 N N . ASP A 1 89 ? 3.345 -13.140 0.623 1.00 98.25 89 ASP A N 1
ATOM 703 C CA . ASP A 1 89 ? 4.549 -13.784 0.086 1.00 98.25 89 ASP A CA 1
ATOM 704 C C . ASP A 1 89 ? 5.834 -13.044 0.473 1.00 98.25 89 ASP A C 1
ATOM 706 O O . ASP A 1 89 ? 6.904 -13.643 0.548 1.00 98.25 89 ASP A O 1
ATOM 710 N N . PHE A 1 90 ? 5.736 -11.740 0.754 1.00 98.00 90 PHE A N 1
ATOM 711 C CA . PHE A 1 90 ? 6.891 -10.866 0.990 1.00 98.00 90 PHE A CA 1
ATOM 712 C C . PHE A 1 90 ? 6.891 -10.214 2.376 1.00 98.00 90 PHE A C 1
ATOM 714 O O . PHE A 1 90 ? 7.678 -9.307 2.639 1.00 98.00 90 PHE A O 1
ATOM 721 N N . SER A 1 91 ? 6.056 -10.687 3.307 1.00 96.69 91 SER A N 1
ATOM 722 C CA . SER A 1 91 ? 5.904 -10.087 4.643 1.00 96.69 91 SER A CA 1
ATOM 723 C C . SER A 1 91 ? 7.221 -9.961 5.419 1.00 96.69 91 SER A C 1
ATOM 725 O O . SER A 1 91 ? 7.388 -9.017 6.192 1.00 96.69 91 SER A O 1
ATOM 727 N N . GLY A 1 92 ? 8.159 -10.895 5.230 1.00 97.31 92 GLY A N 1
ATOM 728 C CA . GLY A 1 92 ? 9.479 -10.868 5.873 1.00 97.31 92 GLY A CA 1
ATOM 729 C C . GLY A 1 92 ? 10.422 -9.787 5.333 1.00 97.31 92 GLY A C 1
ATOM 730 O O . GLY A 1 92 ? 11.350 -9.390 6.029 1.00 97.31 92 GLY A O 1
ATOM 731 N N . GLU A 1 93 ? 10.167 -9.282 4.125 1.00 96.94 93 GLU A N 1
ATOM 732 C CA . GLU A 1 93 ? 10.954 -8.227 3.471 1.00 96.94 93 GLU A CA 1
ATOM 733 C C . GLU A 1 93 ? 10.368 -6.824 3.705 1.00 96.94 93 GLU A C 1
ATOM 735 O O . GLU A 1 93 ? 10.965 -5.819 3.320 1.00 96.94 93 GLU A O 1
ATOM 740 N N . LEU A 1 94 ? 9.194 -6.738 4.337 1.00 97.06 94 LEU A N 1
ATOM 741 C CA . LEU A 1 94 ? 8.496 -5.483 4.597 1.00 97.06 94 LEU A CA 1
ATOM 742 C C . LEU A 1 94 ? 8.816 -4.941 5.985 1.00 97.06 94 LEU A C 1
ATOM 744 O O . LEU A 1 94 ? 8.677 -5.637 6.995 1.00 97.06 94 LEU A O 1
ATOM 748 N N . SER A 1 95 ? 9.149 -3.653 6.041 1.00 96.50 95 SER A N 1
ATOM 749 C CA . SER A 1 95 ? 9.247 -2.939 7.311 1.00 96.50 95 SER A CA 1
ATOM 750 C C . SER A 1 95 ? 7.871 -2.794 7.975 1.00 96.50 95 SER A C 1
ATOM 752 O O . SER A 1 95 ? 6.828 -2.894 7.326 1.00 96.50 95 SER A O 1
ATOM 754 N N . VAL A 1 96 ? 7.849 -2.502 9.278 1.00 96.69 96 VAL A N 1
ATOM 755 C CA . VAL A 1 96 ? 6.593 -2.210 9.996 1.00 96.69 96 VAL A CA 1
ATOM 756 C C . VAL A 1 96 ? 5.865 -1.021 9.354 1.00 96.69 96 VAL A C 1
ATOM 758 O O . VAL A 1 96 ? 4.650 -1.069 9.177 1.00 96.69 96 VAL A O 1
ATOM 761 N N . ALA A 1 97 ? 6.612 0.006 8.932 1.00 95.56 97 ALA A N 1
ATOM 762 C CA . ALA A 1 97 ? 6.064 1.166 8.233 1.00 95.56 97 ALA A CA 1
ATOM 763 C C . ALA A 1 97 ? 5.443 0.792 6.877 1.00 95.56 97 ALA A C 1
ATOM 765 O O . ALA A 1 97 ? 4.377 1.301 6.535 1.00 95.56 97 ALA A O 1
ATOM 766 N N . ASP A 1 98 ? 6.060 -0.132 6.133 1.00 96.69 98 ASP A N 1
ATOM 767 C CA . ASP A 1 98 ? 5.491 -0.624 4.876 1.00 96.69 98 ASP A CA 1
ATOM 768 C C . ASP A 1 98 ? 4.168 -1.350 5.113 1.00 96.69 98 ASP A C 1
ATOM 770 O O . ASP A 1 98 ? 3.186 -1.075 4.429 1.00 96.69 98 ASP A O 1
ATOM 774 N N . LYS A 1 99 ? 4.113 -2.257 6.095 1.00 98.31 99 LYS A N 1
ATOM 775 C CA . LYS A 1 99 ? 2.881 -3.000 6.401 1.00 98.31 99 LYS A CA 1
ATOM 776 C C . LYS A 1 99 ? 1.766 -2.062 6.851 1.00 98.31 99 LYS A C 1
ATOM 778 O O . LYS A 1 99 ? 0.647 -2.181 6.361 1.00 98.31 99 LYS A O 1
ATOM 783 N N . TYR A 1 100 ? 2.087 -1.097 7.713 1.00 98.00 100 TYR A N 1
ATOM 784 C CA . TYR A 1 100 ? 1.157 -0.045 8.118 1.00 98.00 100 TYR A CA 1
ATOM 785 C C . TYR A 1 100 ? 0.586 0.703 6.905 1.00 98.00 100 TYR A C 1
ATOM 787 O O . TYR A 1 100 ? -0.633 0.781 6.747 1.00 98.00 100 TYR A O 1
ATOM 795 N N . HIS A 1 101 ? 1.451 1.181 6.005 1.00 97.38 101 HIS A N 1
ATOM 796 C CA . HIS A 1 101 ? 1.039 1.874 4.779 1.00 97.38 101 HIS A CA 1
ATOM 797 C C . HIS A 1 101 ? 0.137 1.007 3.891 1.00 97.38 101 HIS A C 1
ATOM 799 O O . HIS A 1 101 ? -0.926 1.454 3.460 1.00 97.38 101 HIS A O 1
ATOM 805 N N . LEU A 1 102 ? 0.512 -0.256 3.674 1.00 98.44 102 LEU A N 1
ATOM 806 C CA . LEU A 1 102 ? -0.261 -1.201 2.866 1.00 98.44 102 LEU A CA 1
ATOM 807 C C . LEU A 1 102 ? -1.657 -1.454 3.448 1.00 98.44 102 LEU A C 1
ATOM 809 O O . LEU A 1 102 ? -2.631 -1.467 2.696 1.00 98.44 102 LEU A O 1
ATOM 813 N N . TYR A 1 103 ? -1.786 -1.600 4.770 1.00 98.38 103 TYR A N 1
ATOM 814 C CA . TYR A 1 103 ? -3.096 -1.753 5.406 1.00 98.38 103 TYR A CA 1
ATOM 815 C C . TYR A 1 103 ? -3.950 -0.485 5.316 1.00 98.38 103 TYR A C 1
ATOM 817 O O . TYR A 1 103 ? -5.159 -0.599 5.105 1.00 98.38 103 TYR A O 1
ATOM 825 N N . ARG A 1 104 ? -3.354 0.716 5.388 1.00 97.62 104 ARG A N 1
ATOM 826 C CA . ARG A 1 104 ? -4.093 1.964 5.119 1.00 97.62 104 ARG A CA 1
ATOM 827 C C . ARG A 1 104 ? -4.599 2.019 3.681 1.00 97.62 104 ARG A C 1
ATOM 829 O O . ARG A 1 104 ? -5.772 2.312 3.466 1.00 97.62 104 ARG A O 1
ATOM 836 N N . LEU A 1 105 ? -3.751 1.701 2.699 1.00 98.00 105 LEU A N 1
ATOM 837 C CA . LEU A 1 105 ? -4.169 1.636 1.295 1.00 98.00 105 LEU A CA 1
ATOM 838 C C . LEU A 1 105 ? -5.302 0.632 1.097 1.00 98.00 105 LEU A C 1
ATOM 840 O O . LEU A 1 105 ? -6.315 0.966 0.489 1.00 98.00 105 LEU A O 1
ATOM 844 N N . LYS A 1 106 ? -5.154 -0.572 1.653 1.00 98.12 106 LYS A N 1
ATOM 845 C CA . LYS A 1 106 ? -6.146 -1.644 1.561 1.00 98.12 106 LYS A CA 1
ATOM 846 C C . LYS A 1 106 ? -7.486 -1.237 2.172 1.00 98.12 106 LYS A C 1
ATOM 848 O O . LYS A 1 106 ? -8.527 -1.447 1.555 1.00 98.12 106 LYS A O 1
ATOM 853 N N . GLN A 1 107 ? -7.467 -0.595 3.341 1.00 97.62 107 GLN A N 1
ATOM 854 C CA . GLN A 1 107 ? -8.665 -0.033 3.962 1.00 97.62 107 GLN A CA 1
ATOM 855 C C . GLN A 1 107 ? -9.351 0.978 3.035 1.00 97.62 107 GLN A C 1
ATOM 857 O O . GLN A 1 107 ? -10.538 0.829 2.748 1.00 97.62 107 GLN A O 1
ATOM 862 N N . MET A 1 108 ? -8.612 1.966 2.521 1.00 96.94 108 MET A N 1
ATOM 863 C CA . MET A 1 108 ? -9.167 2.987 1.625 1.00 96.94 108 MET A CA 1
ATOM 864 C C . MET A 1 108 ? -9.712 2.389 0.324 1.00 96.94 108 MET A C 1
ATOM 866 O O . MET A 1 108 ? -10.777 2.799 -0.137 1.00 96.94 108 MET A O 1
ATOM 870 N N . ASN A 1 109 ? -8.999 1.427 -0.266 1.00 98.56 109 ASN A N 1
ATOM 871 C CA . ASN A 1 109 ? -9.424 0.721 -1.472 1.00 98.56 109 ASN A CA 1
ATOM 872 C C . ASN A 1 109 ? -10.760 0.016 -1.243 1.00 98.56 109 ASN A C 1
ATOM 874 O O . ASN A 1 109 ? -11.711 0.265 -1.978 1.00 98.56 109 ASN A O 1
ATOM 878 N N . HIS A 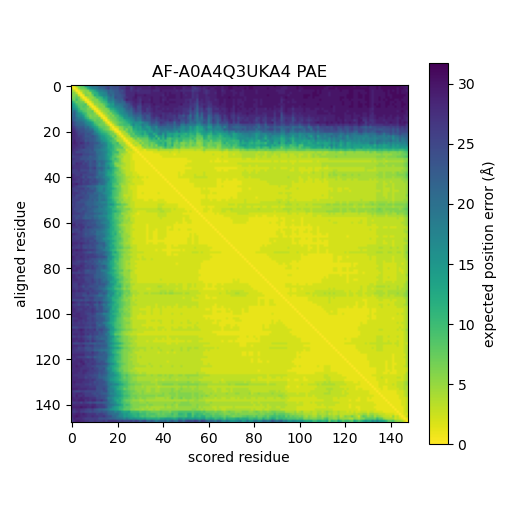1 110 ? -10.856 -0.811 -0.198 1.00 98.12 110 HIS A N 1
ATOM 879 C CA . HIS A 1 110 ? -12.086 -1.532 0.124 1.00 98.12 110 HIS A CA 1
ATOM 880 C C . HIS A 1 110 ? -13.247 -0.583 0.440 1.00 98.12 110 HIS A C 1
ATOM 882 O O . HIS A 1 110 ? -14.360 -0.814 -0.024 1.00 98.12 110 HIS A O 1
ATOM 888 N N . SER A 1 111 ? -13.005 0.523 1.151 1.00 96.12 111 SER A N 1
ATOM 889 C CA . SER A 1 111 ? -14.040 1.538 1.387 1.00 96.12 111 SER A CA 1
ATOM 890 C C . SER A 1 111 ? -14.552 2.162 0.084 1.00 96.12 111 SER A C 1
ATOM 892 O O . SER A 1 111 ? -15.760 2.298 -0.087 1.00 96.12 111 SER A O 1
ATOM 894 N N . LYS A 1 112 ? -13.660 2.499 -0.858 1.00 97.00 112 LYS A N 1
ATOM 895 C CA . LYS A 1 112 ? -14.031 3.037 -2.182 1.00 97.00 112 LYS A CA 1
ATOM 896 C C . LYS A 1 112 ? -14.727 2.007 -3.082 1.00 97.00 112 LYS A C 1
ATOM 898 O O . LYS A 1 112 ? -15.472 2.394 -3.976 1.00 97.00 112 LYS A O 1
ATOM 903 N N . LEU A 1 113 ? -14.491 0.718 -2.842 1.00 98.00 113 LEU A N 1
ATOM 904 C CA . LEU A 1 113 ? -15.147 -0.401 -3.523 1.00 98.00 113 LEU A CA 1
ATOM 905 C C . LEU A 1 113 ? -16.449 -0.858 -2.850 1.00 98.00 113 LEU A C 1
ATOM 907 O O . LEU A 1 113 ? -17.065 -1.804 -3.330 1.00 98.00 113 LEU A O 1
ATOM 911 N N . PHE A 1 114 ? -16.888 -0.197 -1.772 1.00 96.56 114 PHE A N 1
ATOM 912 C CA . PHE A 1 114 ? -18.060 -0.589 -0.974 1.00 96.56 114 PHE A CA 1
ATOM 913 C C . PHE A 1 114 ? -17.919 -1.966 -0.287 1.00 96.56 114 PHE A C 1
ATOM 915 O O . PHE A 1 114 ? -18.896 -2.578 0.140 1.00 96.56 114 PHE A O 1
ATOM 922 N N . GLU A 1 115 ? -16.689 -2.453 -0.117 1.00 97.12 115 GLU A N 1
ATOM 923 C CA . GLU A 1 115 ? -16.354 -3.732 0.516 1.00 97.12 115 GLU A CA 1
ATOM 924 C C . GLU A 1 115 ? -16.127 -3.547 2.027 1.00 97.12 115 GLU A C 1
ATOM 926 O O . GLU A 1 115 ? -15.057 -3.837 2.570 1.00 97.12 115 GLU A O 1
ATOM 931 N N . TYR A 1 116 ? -17.137 -3.035 2.732 1.00 95.19 116 TYR A N 1
ATOM 932 C CA . TYR A 1 116 ? -16.996 -2.554 4.113 1.00 95.19 116 TYR A CA 1
ATOM 933 C C . TYR A 1 116 ? -16.485 -3.606 5.103 1.00 95.19 116 TYR A C 1
ATOM 935 O O . TYR A 1 116 ? -15.678 -3.288 5.969 1.00 95.19 116 TYR A O 1
ATOM 943 N N . ALA A 1 117 ? -16.858 -4.876 4.938 1.00 96.00 117 ALA A N 1
ATOM 944 C CA . ALA A 1 117 ? -16.339 -5.953 5.783 1.00 96.00 117 ALA A CA 1
ATOM 945 C C . ALA A 1 117 ? -14.824 -6.180 5.601 1.00 96.00 117 ALA A C 1
ATOM 947 O O . ALA A 1 117 ? -14.121 -6.567 6.533 1.00 96.00 117 ALA A O 1
ATOM 948 N N . ALA A 1 118 ? -14.291 -5.966 4.396 1.00 97.06 118 ALA A N 1
ATOM 949 C CA . ALA A 1 118 ? -12.854 -6.045 4.148 1.00 97.06 118 ALA A CA 1
ATOM 950 C C . ALA A 1 118 ? -12.131 -4.785 4.647 1.00 97.06 118 ALA A C 1
ATOM 952 O O . ALA A 1 118 ? -11.051 -4.899 5.228 1.00 97.06 118 ALA A O 1
ATOM 953 N N . ALA A 1 119 ? -12.760 -3.614 4.504 1.00 97.19 119 ALA A N 1
ATOM 954 C CA . ALA A 1 119 ? -12.265 -2.375 5.093 1.00 97.19 119 ALA A CA 1
ATOM 955 C C . ALA A 1 119 ? -12.174 -2.475 6.628 1.00 97.19 119 ALA A C 1
ATOM 957 O O . ALA A 1 119 ? -11.122 -2.1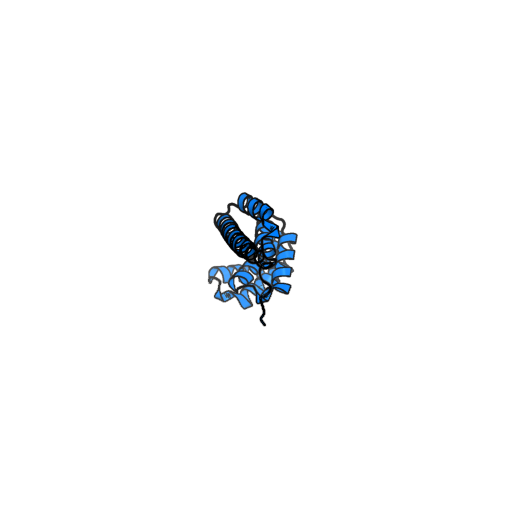68 7.181 1.00 97.19 119 ALA A O 1
ATOM 958 N N . ASP A 1 120 ? -13.210 -2.982 7.309 1.00 96.81 120 ASP A N 1
ATOM 959 C CA . ASP A 1 120 ? -13.222 -3.150 8.773 1.00 96.81 120 ASP A CA 1
ATOM 960 C C . ASP A 1 120 ? -12.113 -4.089 9.255 1.00 96.81 120 ASP A C 1
ATOM 962 O O . ASP A 1 120 ? -11.417 -3.788 10.222 1.00 96.81 120 ASP A O 1
A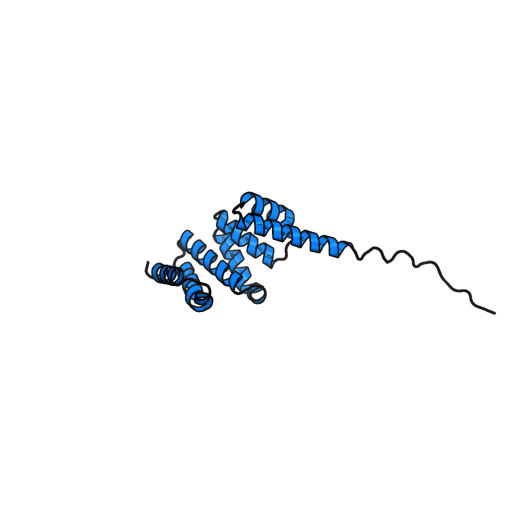TOM 966 N N . ARG A 1 121 ? -11.873 -5.193 8.537 1.00 97.19 121 ARG A N 1
ATOM 967 C CA . ARG A 1 121 ? -10.756 -6.102 8.842 1.00 97.19 121 ARG A CA 1
ATOM 968 C C . ARG A 1 121 ? -9.399 -5.408 8.738 1.00 97.19 121 ARG A C 1
ATOM 970 O O . ARG A 1 121 ? -8.545 -5.631 9.590 1.00 97.19 121 ARG A O 1
ATOM 977 N N . ALA A 1 122 ? -9.205 -4.554 7.734 1.00 97.50 122 ALA A N 1
ATOM 978 C CA . ALA A 1 122 ? -7.984 -3.760 7.626 1.00 97.50 122 ALA A CA 1
ATOM 979 C C . ALA A 1 122 ? -7.869 -2.733 8.768 1.00 97.50 122 ALA A C 1
ATOM 981 O O . ALA A 1 122 ? -6.783 -2.559 9.314 1.00 97.50 122 ALA A O 1
ATOM 982 N N . VAL A 1 123 ? -8.974 -2.101 9.185 1.00 97.31 123 VAL A N 1
ATOM 983 C CA . VAL A 1 123 ? -8.989 -1.188 10.345 1.00 97.31 123 VAL A CA 1
ATOM 984 C C . VAL A 1 123 ? -8.663 -1.919 11.649 1.00 97.31 123 VAL A C 1
ATOM 986 O O . VAL A 1 123 ? -7.912 -1.397 12.470 1.00 97.31 123 VAL A O 1
ATOM 989 N N . LEU A 1 124 ? -9.207 -3.118 11.854 1.00 96.94 124 LEU A N 1
ATOM 990 C CA . LEU A 1 124 ? -8.905 -3.945 13.021 1.00 96.94 124 LEU A CA 1
ATOM 991 C C . LEU A 1 124 ? -7.408 -4.225 13.128 1.00 96.94 124 LEU A C 1
ATOM 993 O O . LEU A 1 124 ? -6.831 -3.984 14.183 1.00 96.94 124 LEU A O 1
ATOM 997 N N . GLU A 1 125 ? -6.793 -4.649 12.026 1.00 97.44 125 GLU A N 1
ATOM 998 C CA . GLU A 1 125 ? -5.357 -4.915 11.959 1.00 97.44 125 GLU A CA 1
ATOM 999 C C . GLU A 1 125 ? -4.524 -3.649 12.218 1.00 97.44 125 GLU A C 1
ATOM 1001 O O . GLU A 1 125 ? -3.549 -3.672 12.969 1.00 97.44 125 GLU A O 1
ATOM 1006 N N . LEU A 1 126 ? -4.942 -2.512 11.652 1.00 97.25 126 LEU A N 1
ATOM 1007 C CA . LEU A 1 126 ? -4.339 -1.206 11.917 1.00 97.25 126 LEU A CA 1
ATOM 1008 C C . LEU A 1 126 ? -4.350 -0.880 13.418 1.00 97.25 126 LEU A C 1
ATOM 1010 O O . LEU A 1 126 ? -3.305 -0.555 13.983 1.00 97.25 126 LEU A O 1
ATOM 1014 N N . LEU A 1 127 ? -5.504 -0.997 14.076 1.00 96.88 127 LEU A N 1
ATOM 1015 C CA . LEU A 1 127 ? -5.660 -0.668 15.494 1.00 96.88 127 LEU A CA 1
ATOM 1016 C C . LEU A 1 127 ? -4.932 -1.654 16.421 1.00 96.88 127 LEU A C 1
ATOM 1018 O O . LEU A 1 127 ? -4.347 -1.226 17.418 1.00 96.88 127 LEU A O 1
ATOM 1022 N N . SER A 1 128 ? -4.961 -2.956 16.118 1.00 96.75 128 SER A N 1
ATOM 1023 C CA . SER A 1 128 ? -4.357 -3.985 16.972 1.00 96.75 128 SER A CA 1
ATOM 1024 C C . SER A 1 128 ? -2.838 -4.019 16.877 1.00 96.75 128 SER A C 1
ATOM 1026 O O . SER A 1 128 ? -2.172 -4.237 17.886 1.00 96.75 128 SER A O 1
ATOM 1028 N N . THR A 1 129 ? -2.296 -3.813 15.676 1.00 97.06 129 THR A N 1
ATOM 1029 C CA . THR A 1 129 ? -0.889 -4.110 15.381 1.00 97.06 129 THR A CA 1
ATOM 1030 C C . THR A 1 129 ? -0.053 -2.846 15.192 1.00 97.06 129 THR A C 1
ATOM 1032 O O . THR A 1 129 ? 1.134 -2.845 15.513 1.00 97.06 129 THR A O 1
ATOM 1035 N N . TYR 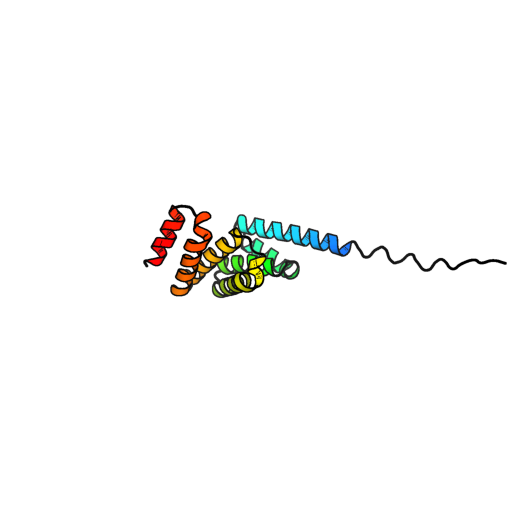A 1 130 ? -0.656 -1.759 14.700 1.00 96.62 130 TYR A N 1
ATOM 1036 C CA . TYR A 1 130 ? 0.072 -0.566 14.247 1.00 96.62 130 TYR A CA 1
ATOM 1037 C C . TYR A 1 130 ? -0.361 0.732 14.939 1.00 96.62 130 TYR A C 1
ATOM 1039 O O . TYR A 1 130 ? 0.023 1.816 14.504 1.00 96.62 130 TYR A O 1
ATOM 1047 N N . SER A 1 131 ? -1.132 0.659 16.027 1.00 94.69 131 SER A N 1
ATOM 1048 C CA . SER A 1 131 ? -1.587 1.846 16.770 1.00 94.69 131 SER A CA 1
ATOM 1049 C C . SER A 1 131 ? -0.441 2.702 17.316 1.00 94.69 131 SER A C 1
ATOM 1051 O O . SER A 1 131 ? -0.589 3.911 17.450 1.00 94.69 131 SER A O 1
ATOM 1053 N N . ASN A 1 132 ? 0.731 2.112 17.563 1.00 95.06 132 ASN A N 1
ATOM 1054 C CA . ASN A 1 132 ? 1.941 2.831 17.967 1.00 95.06 132 ASN A CA 1
ATOM 1055 C C . ASN A 1 132 ? 2.527 3.742 16.871 1.00 95.06 132 ASN A C 1
ATOM 1057 O O . ASN A 1 132 ? 3.370 4.583 17.178 1.00 95.06 132 ASN A O 1
ATOM 1061 N N . LEU A 1 133 ? 2.122 3.563 15.611 1.00 95.38 133 LEU A N 1
ATOM 1062 C CA . LEU A 1 133 ? 2.525 4.403 14.480 1.00 95.38 133 LEU A CA 1
ATOM 1063 C C . LEU A 1 133 ? 1.511 5.511 14.164 1.00 95.38 133 LEU A C 1
ATOM 1065 O O . LEU A 1 133 ? 1.720 6.265 13.216 1.00 95.38 133 LEU A O 1
ATOM 1069 N N . MET A 1 134 ? 0.420 5.595 14.928 1.00 95.12 134 MET A N 1
ATOM 1070 C CA . MET A 1 134 ? -0.684 6.523 14.698 1.00 95.12 134 MET A CA 1
ATOM 1071 C C . MET A 1 134 ? -0.690 7.656 15.716 1.00 95.12 134 MET A C 1
ATOM 1073 O O . MET A 1 134 ? -0.280 7.484 16.868 1.00 95.12 134 MET A O 1
ATOM 1077 N N . THR A 1 135 ? -1.243 8.802 15.325 1.00 95.81 135 THR A N 1
ATOM 1078 C CA . THR A 1 135 ? -1.619 9.826 16.308 1.00 95.81 135 THR A CA 1
ATOM 1079 C C . THR A 1 135 ? -2.902 9.427 17.057 1.00 95.81 135 THR A C 1
ATOM 1081 O O . THR A 1 135 ? -3.688 8.611 16.560 1.00 95.81 135 THR A O 1
ATOM 1084 N N . PRO A 1 136 ? -3.171 9.996 18.248 1.00 95.94 136 PRO A N 1
ATOM 1085 C CA . PRO A 1 136 ? -4.436 9.775 18.953 1.00 95.94 136 PRO A CA 1
ATOM 1086 C C . PRO A 1 136 ? -5.674 10.104 18.104 1.00 95.94 136 PRO A C 1
ATOM 1088 O O . PRO A 1 136 ? -6.702 9.432 18.213 1.00 95.94 136 PRO A O 1
ATOM 1091 N N . GLU A 1 137 ? -5.576 11.116 17.241 1.00 95.56 137 GLU A N 1
ATOM 1092 C CA . GLU A 1 137 ? -6.629 11.514 16.307 1.00 95.56 137 GLU A CA 1
ATOM 1093 C C . GLU A 1 137 ? -6.865 10.433 15.248 1.00 95.56 137 GLU A C 1
ATOM 1095 O O . GLU A 1 137 ? -8.006 10.026 15.048 1.00 95.56 137 GLU A O 1
ATOM 1100 N N . GLU A 1 138 ? -5.804 9.891 14.642 1.00 94.12 138 GLU A N 1
ATOM 1101 C CA . GLU A 1 138 ? -5.922 8.804 13.661 1.00 94.12 138 GLU A CA 1
ATOM 1102 C C . GLU A 1 138 ? -6.545 7.542 14.273 1.00 94.12 138 GLU A C 1
ATOM 1104 O O . GLU A 1 138 ? -7.408 6.913 13.658 1.00 94.12 138 GLU A O 1
ATOM 1109 N N . ILE A 1 139 ? -6.164 7.192 15.508 1.00 95.25 139 ILE A N 1
ATOM 1110 C CA . ILE A 1 139 ? -6.773 6.072 16.244 1.00 95.25 139 ILE A CA 1
ATOM 1111 C C . ILE A 1 139 ? -8.277 6.306 16.406 1.00 95.25 139 ILE A C 1
ATOM 1113 O O . ILE A 1 139 ? -9.080 5.402 16.158 1.00 95.25 139 ILE A O 1
ATOM 1117 N N . LYS A 1 140 ? -8.672 7.516 16.811 1.00 95.19 140 LYS A N 1
ATOM 1118 C CA . LYS A 1 140 ? -10.080 7.879 17.001 1.00 95.19 140 LYS A CA 1
ATOM 1119 C C . LYS A 1 140 ? -10.861 7.828 15.686 1.00 95.19 140 LYS A C 1
ATOM 1121 O O . LYS A 1 140 ? -11.982 7.317 15.671 1.00 95.19 140 LYS A O 1
ATOM 1126 N N . ASP A 1 141 ? -10.281 8.305 14.592 1.00 92.62 141 ASP A N 1
ATOM 1127 C CA . ASP A 1 141 ? -10.906 8.275 13.267 1.00 92.62 141 ASP A CA 1
ATOM 1128 C C . ASP A 1 141 ? -11.126 6.840 12.783 1.00 92.62 141 ASP A C 1
ATOM 1130 O O . ASP A 1 141 ? -12.222 6.490 12.329 1.00 92.62 141 ASP A O 1
ATOM 1134 N N . PHE A 1 142 ? -10.137 5.965 12.976 1.00 93.88 142 PHE A N 1
ATOM 1135 C CA . PHE A 1 142 ? -10.290 4.543 12.690 1.00 93.88 142 PHE A CA 1
ATOM 1136 C C . PHE A 1 142 ? -11.366 3.893 13.561 1.00 93.88 142 PHE A C 1
ATOM 1138 O O . PHE A 1 142 ? -12.226 3.193 13.036 1.00 93.88 142 PHE A O 1
ATOM 1145 N N . GLN A 1 143 ? -11.400 4.168 14.867 1.00 92.94 143 GLN A N 1
ATOM 1146 C CA . GLN A 1 143 ? -12.449 3.656 15.758 1.00 92.94 143 GLN A CA 1
ATOM 1147 C C . GLN A 1 143 ? -13.856 4.123 15.364 1.00 92.94 143 GLN A C 1
ATOM 1149 O O . GLN A 1 143 ? -14.817 3.370 15.523 1.00 92.94 143 GLN A O 1
ATOM 1154 N N . ASN A 1 144 ? -13.995 5.353 14.865 1.00 89.50 144 ASN A N 1
ATOM 1155 C CA . ASN A 1 144 ? -15.276 5.885 14.403 1.00 89.50 144 ASN A CA 1
ATOM 1156 C C . ASN A 1 144 ? -15.706 5.277 13.068 1.00 89.50 144 ASN A C 1
ATOM 1158 O O . ASN A 1 144 ? -16.884 4.973 12.906 1.00 89.50 144 ASN A O 1
ATOM 1162 N N . THR A 1 145 ? -14.761 5.036 12.156 1.00 85.12 145 THR A N 1
ATOM 1163 C CA . THR A 1 145 ? -15.019 4.399 10.853 1.00 85.12 145 THR A CA 1
ATOM 1164 C C . THR A 1 145 ? -15.700 3.035 11.006 1.00 85.12 145 THR A C 1
ATOM 1166 O O . THR A 1 145 ? -16.515 2.665 10.173 1.00 85.12 145 THR A O 1
ATOM 1169 N N . ARG A 1 146 ? -15.430 2.309 12.099 1.00 87.25 146 ARG A N 1
ATOM 1170 C CA . ARG A 1 146 ? -16.032 0.994 12.392 1.00 87.25 146 ARG A CA 1
ATOM 1171 C C . ARG A 1 146 ? -17.478 1.035 12.909 1.00 87.25 146 ARG A C 1
ATOM 1173 O O . ARG A 1 146 ? -18.066 -0.017 13.138 1.00 87.25 146 ARG A O 1
ATOM 1180 N N . LYS A 1 147 ? -18.021 2.219 13.206 1.00 82.38 147 LYS A N 1
ATOM 1181 C CA . LYS A 1 147 ? -19.376 2.394 13.770 1.00 82.38 147 LYS A CA 1
ATOM 1182 C C . LYS A 1 147 ? -20.425 2.758 12.715 1.00 82.38 147 LYS A C 1
ATOM 1184 O O . LYS A 1 147 ? -21.590 2.915 13.076 1.00 82.38 147 LYS A O 1
ATOM 1189 N N . ILE A 1 148 ? -19.988 2.966 11.475 1.00 61.06 148 ILE A N 1
ATOM 1190 C CA . ILE A 1 148 ? -20.794 3.372 10.318 1.00 61.06 148 ILE A CA 1
ATOM 1191 C C . ILE A 1 148 ? -21.089 2.123 9.492 1.00 61.06 148 ILE A C 1
ATOM 1193 O O . ILE A 1 148 ? -22.254 1.981 9.066 1.00 61.06 148 ILE A O 1
#

Mean predicted aligned error: 8.6 Å

Nearest PDB structures (foldseek):
  8j07-assembly1_d3  TM=7.216E-01  e=5.623E-01  Homo sapiens
  3sf4-assembly3_C  TM=3.203E-01  e=2.209E+00  Homo sapiens
  4wnd-assembly1_A  TM=3.411E-01  e=5.228E+00  Homo sapiens
  6hc2-assembly1_C  TM=2.996E-01  e=3.667E+00  Homo sapiens
  3sf4-assembly1_A  TM=3.306E-01  e=4.970E+00  Homo sapiens

Foldseek 3Di:
DDDDDDDDPDDDPDDPPPPVVVLLVVLVVLLVVLVVCVVVVVLVVSVVSCVVCVVSDDPLSNLLSQLSSCLVVVVLVSNLVSLCCCVPPVVVVDDPVSVLVSLVSQLVSCVVVVVLVSNLVSLVCCQPPPVVVDDPVRNVVSVVSNVD

pLDDT: mean 88.45, std 17.0, range [37.34, 98.81]

Secondary structure (DSSP, 8-state):
--------S--SSSSSSSHHHHHHHHHHHHHHHHHHHHHTT-HHHHHHHHHHTGGGS-HHHHHHHHHHHHHHTT-HHHHHHHHHHHHHHSGGGS-HHHHHHHHHHHHHHHHHTT-HHHHHHHHHHHHHHSGGGS-HHHHHHHHHHTT-

Solvent-accessible surface area (backbone atoms only — not comparable to full-atom values): 8570 Å² total; per-residue (Å²): 134,83,88,81,82,94,80,89,89,83,89,86,85,82,80,82,78,59,67,66,59,55,54,55,51,51,37,54,54,52,50,54,49,36,54,50,27,50,76,70,66,38,53,67,61,23,48,54,52,45,64,77,44,46,89,65,46,55,70,68,53,46,33,55,56,45,22,52,52,23,47,76,70,69,36,38,68,65,12,43,54,31,45,51,49,42,62,70,78,39,44,89,80,49,52,72,68,52,52,49,51,47,36,54,51,42,20,54,35,24,52,78,68,69,37,52,73,60,15,46,53,30,48,50,50,42,59,76,73,40,44,90,81,48,54,76,64,54,52,49,51,52,61,52,62,73,74,113